Protein 4DCZ (pdb70)

Secondary structure (DSSP, 8-state):
-PPPTTT-B-SBTTEEEHHHHHTTTT-TTTEEE-TTS-EEESEEE-TTSBEEE--/----TTT-B-SSTTEEEHHHHHTTTT-TTTEEE-TTS-EEESEEE-TTSBEEE--

Nearest PDB structures (foldseek):
  4dcz-assembly2_A  TM=1.019E+00  e=1.563E-10  Mycoplasmoides genitalium G37
  4dcz-assembly3_B  TM=9.646E-01  e=2.682E-08  Mycoplasmoides genitalium G37
  4dcz-assembly3_B  TM=1.019E+00  e=1.965E-10  Mycoplasmoides genitalium G37
  4dcz-assembly2_A  TM=9.646E-01  e=9.032E-09  Mycoplasmoides genitalium G37
  7akh-assembly1_A  TM=3.426E-01  e=3.628E+00  Homo sapiens

Structure (mmCIF, N/CA/C/O backbone):
data_4DCZ
#
_entry.id   4DCZ
#
_cell.length_a   81.003
_cell.length_b   81.003
_cell.length_c   73.297
_cell.angle_alpha   90.00
_cell.angle_beta   90.00
_cell.angle_gamma   120.00
#
_symmetry.space_group_name_H-M   'P 31 2 1'
#
loop_
_atom_site.group_PDB
_atom_site.id
_atom_site.type_symbol
_atom_site.label_atom_id
_atom_site.label_alt_id
_atom_site.label_comp_id
_atom_site.label_asym_id
_atom_site.label_entity_id
_atom_site.label_seq_id
_atom_site.pdbx_PDB_ins_code
_atom_site.Cartn_x
_atom_site.Cartn_y
_atom_site.Cartn_z
_atom_site.occupancy
_atom_site.B_iso_or_equiv
_atom_site.auth_seq_id
_atom_site.auth_comp_id
_atom_site.auth_asym_id
_atom_site.auth_atom_id
_atom_site.pdbx_PDB_model_num
ATOM 1 N N . GLN A 1 26 ? 11.154 63.919 56.808 1.00 137.18 149 GLN A N 1
ATOM 2 C CA . GLN A 1 26 ? 11.091 63.778 55.330 1.00 136.08 149 GLN A CA 1
ATOM 3 C C . GLN A 1 26 ? 11.807 62.515 54.806 1.00 133.32 149 GLN A C 1
ATOM 4 O O . GLN A 1 26 ? 12.549 61.866 55.537 1.00 132.13 149 GLN A O 1
ATOM 10 N N . ASN A 1 27 ? 11.576 62.203 53.524 1.00 133.90 150 ASN A N 1
ATOM 11 C CA . ASN A 1 27 ? 12.149 61.031 52.808 1.00 132.05 150 ASN A CA 1
ATOM 12 C C . ASN A 1 27 ? 13.487 61.370 52.112 1.00 127.27 150 ASN A C 1
ATOM 13 O O . ASN A 1 27 ? 13.865 62.548 52.055 1.00 125.98 150 ASN A O 1
ATOM 18 N N . LYS A 1 28 ? 14.176 60.341 51.576 1.00 127.16 151 LYS A N 1
ATOM 19 C CA . LYS A 1 28 ? 15.444 60.488 50.776 1.00 125.39 151 LYS A CA 1
ATOM 20 C C . LYS A 1 28 ? 15.147 60.785 49.297 1.00 126.24 151 LYS A C 1
ATOM 21 O O . LYS A 1 28 ? 14.014 60.572 48.851 1.00 128.01 151 LYS A O 1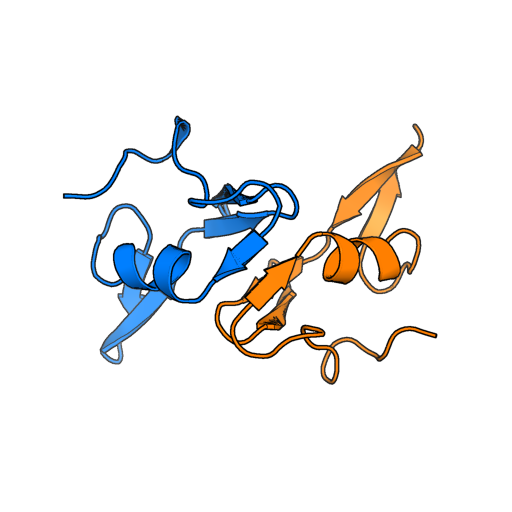
ATOM 27 N N . ASP A 1 29 ? 16.153 61.267 48.548 1.00 127.47 152 ASP A N 1
ATOM 28 C CA . ASP A 1 29 ? 15.948 61.675 47.135 1.00 130.72 152 ASP A CA 1
ATOM 29 C C . ASP A 1 29 ? 16.133 60.434 46.196 1.00 130.62 152 ASP A C 1
ATOM 30 O O . ASP A 1 29 ? 16.833 59.481 46.574 1.00 129.44 152 ASP A O 1
ATOM 35 N N . PRO A 1 30 ? 15.469 60.426 45.007 1.00 133.46 153 PRO A N 1
ATOM 36 C CA . PRO A 1 30 ? 15.395 59.267 44.074 1.00 133.05 153 PRO A CA 1
ATOM 37 C C . PRO A 1 30 ? 16.684 58.455 43.737 1.00 132.93 153 PRO A C 1
ATOM 38 O O . PRO A 1 30 ? 16.707 57.255 44.031 1.00 130.50 153 PRO A O 1
ATOM 42 N N . ASP A 1 31 ? 17.701 59.072 43.094 1.00 88.94 154 ASP A N 1
ATOM 43 C CA . ASP A 1 31 ? 19.059 58.460 42.926 1.00 93.07 154 ASP A CA 1
ATOM 44 C C . ASP A 1 31 ? 19.445 57.511 44.135 1.00 91.91 154 ASP A C 1
ATOM 45 O O . ASP A 1 31 ? 19.671 56.305 43.943 1.00 91.89 154 ASP A O 1
ATOM 50 N N . GLU A 1 32 ? 19.481 58.041 45.367 1.00 91.40 155 GLU A N 1
ATOM 51 C CA . GLU A 1 32 ? 19.955 57.267 46.528 1.00 90.48 155 GLU A CA 1
ATOM 52 C C . GLU A 1 32 ? 19.020 56.159 47.001 1.00 83.47 155 GLU A C 1
ATOM 53 O O . GLU A 1 32 ? 19.507 55.127 47.460 1.00 84.13 155 GLU A O 1
ATOM 59 N N . LEU A 1 33 ? 17.705 56.355 46.901 1.00 77.21 156 LEU A N 1
ATOM 60 C CA . LEU A 1 33 ? 16.762 55.617 47.779 1.00 71.23 156 LEU A CA 1
ATOM 61 C C . LEU A 1 33 ? 16.816 54.143 47.649 1.00 68.48 156 LEU A C 1
ATOM 62 O O . LEU A 1 33 ? 16.731 53.653 46.536 1.00 67.61 156 LEU A O 1
ATOM 67 N N . ARG A 1 34 ? 16.893 53.444 48.785 1.00 67.17 157 ARG A N 1
ATOM 68 C CA . ARG A 1 34 ? 16.677 52.007 48.794 1.00 65.33 157 ARG A CA 1
ATOM 69 C C . ARG A 1 34 ? 16.197 51.464 50.121 1.00 62.91 157 ARG A C 1
ATOM 70 O O . ARG A 1 34 ? 16.231 52.162 51.103 1.00 64.26 157 ARG A O 1
ATOM 78 N N . SER A 1 35 ? 15.734 50.222 50.134 1.00 60.07 158 SER A N 1
ATOM 79 C CA . SER A 1 35 ? 14.993 49.712 51.262 1.00 58.19 158 SER A CA 1
ATOM 80 C C . SER A 1 35 ? 15.845 49.546 52.479 1.00 61.20 158 SER A C 1
ATOM 81 O O . SER A 1 35 ? 16.984 49.178 52.409 1.00 63.61 158 SER A O 1
ATOM 84 N N . LYS A 1 36 ? 15.251 49.779 53.621 1.00 61.71 159 LYS A N 1
ATOM 85 C CA . LYS A 1 36 ? 15.959 49.693 54.886 1.00 65.54 159 LYS A CA 1
ATOM 86 C C . LYS A 1 36 ? 16.909 48.526 54.893 1.00 67.93 159 LYS A C 1
ATOM 87 O O . LYS A 1 36 ? 18.080 48.716 55.158 1.00 71.29 159 LYS A O 1
ATOM 93 N N . VAL A 1 37 ? 16.412 47.315 54.627 1.00 67.29 160 VAL A N 1
ATOM 94 C CA . VAL A 1 37 ? 17.315 46.131 54.513 1.00 70.22 160 VAL A CA 1
ATOM 95 C C . VAL A 1 37 ? 17.545 45.785 53.044 1.00 69.84 160 VAL A C 1
ATOM 96 O O . VAL A 1 37 ? 16.574 45.672 52.276 1.00 67.38 160 VAL A O 1
ATOM 100 N N . PRO A 1 38 ? 18.817 45.622 52.640 1.00 73.08 161 PRO A N 1
ATOM 101 C CA . PRO A 1 38 ? 19.089 45.200 51.260 1.00 72.96 161 PRO A CA 1
ATOM 102 C C . PRO A 1 38 ? 18.504 43.800 50.946 1.00 71.59 161 PRO A C 1
ATOM 103 O O . PRO A 1 38 ? 18.574 42.871 51.781 1.00 72.32 161 PRO A O 1
ATOM 107 N N . GLY A 1 39 ? 17.888 43.704 49.756 1.00 69.16 162 GLY A N 1
ATOM 108 C CA . GLY A 1 39 ? 17.210 42.487 49.260 1.00 68.03 162 GLY A CA 1
ATOM 109 C C . GLY A 1 39 ? 15.848 42.155 49.843 1.00 64.45 162 GLY A C 1
ATOM 110 O O . GLY A 1 39 ? 15.277 41.133 49.529 1.00 65.20 162 GLY A O 1
ATOM 111 N N . GLU A 1 40 ? 15.330 43.020 50.695 1.00 61.60 163 GLU A N 1
ATOM 112 C CA . GLU A 1 40 ? 14.095 42.773 51.374 1.00 59.38 163 GLU A CA 1
ATOM 113 C C . GLU A 1 40 ? 13.299 44.044 51.361 1.00 56.38 163 GLU A C 1
ATOM 114 O O . GLU A 1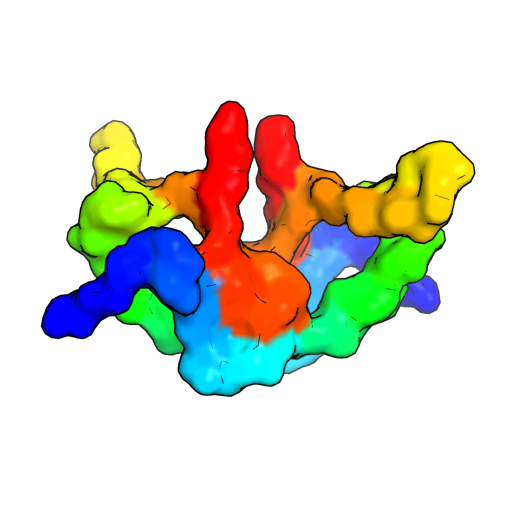 40 ? 13.721 45.052 51.957 1.00 57.92 163 GLU A O 1
ATOM 120 N N . VAL A 1 41 ? 12.137 43.996 50.719 1.00 53.39 164 VAL A N 1
ATOM 121 C CA . VAL A 1 41 ? 11.240 45.120 50.676 1.00 50.10 164 VAL A CA 1
ATOM 122 C C . VAL A 1 41 ? 9.955 44.822 51.479 1.00 49.97 164 VAL A C 1
ATOM 123 O O . VAL A 1 41 ? 9.300 43.833 51.245 1.00 51.05 164 VAL A O 1
ATOM 127 N N . THR A 1 42 ? 9.626 45.681 52.445 1.00 49.49 165 THR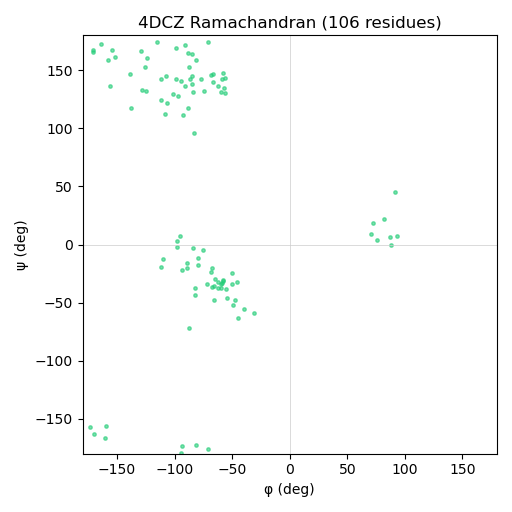 A N 1
ATOM 128 C CA . THR A 1 42 ? 8.505 45.480 53.363 1.00 49.47 165 THR A CA 1
ATOM 129 C C . THR A 1 42 ? 7.487 46.580 53.117 1.00 48.15 165 THR A C 1
ATOM 130 O O . THR A 1 42 ? 7.745 47.507 52.394 1.00 47.12 165 THR A O 1
ATOM 134 N N . ALA A 1 43 ? 6.339 46.503 53.767 1.00 49.12 166 ALA A N 1
ATOM 135 C CA . ALA A 1 43 ? 5.309 47.506 53.605 1.00 48.23 166 ALA A CA 1
ATOM 136 C C . ALA A 1 43 ? 5.819 48.887 54.017 1.00 47.64 166 ALA A C 1
ATOM 137 O O . ALA A 1 43 ? 5.498 49.862 53.353 1.00 47.58 166 ALA A O 1
ATOM 139 N N . SER A 1 44 ? 6.648 48.994 55.055 1.00 48.10 167 SER A N 1
ATOM 140 C CA . SER A 1 44 ? 7.192 50.319 55.391 1.00 47.97 167 SER A CA 1
ATOM 141 C C . SER A 1 44 ? 8.000 50.966 54.284 1.00 46.89 167 SER A C 1
ATOM 142 O O . SER A 1 44 ? 8.029 52.181 54.166 1.00 47.61 167 SER A O 1
ATOM 145 N N . ASP A 1 45 ? 8.709 50.187 53.496 1.00 46.17 168 ASP A N 1
ATOM 146 C CA . ASP A 1 45 ? 9.542 50.810 52.489 1.00 45.96 168 ASP A CA 1
ATOM 147 C C . ASP A 1 45 ? 8.640 51.587 51.515 1.00 44.45 168 ASP A C 1
ATOM 148 O O . ASP A 1 45 ? 8.987 52.710 51.069 1.00 45.13 168 ASP A O 1
ATOM 153 N N . TRP A 1 46 ? 7.472 51.013 51.223 1.00 42.58 169 TRP A N 1
ATOM 154 C CA . TRP A 1 46 ? 6.541 51.684 50.317 1.00 41.72 169 TRP A CA 1
ATOM 155 C C . TRP A 1 46 ? 5.687 52.755 51.008 1.00 40.98 169 TRP A C 1
ATOM 156 O O . TRP A 1 46 ? 5.459 53.821 50.433 1.00 41.32 169 TRP A O 1
ATOM 167 N N . GLU A 1 47 ? 5.166 52.475 52.190 1.00 39.77 170 GLU A N 1
ATOM 168 C CA . GLU A 1 47 ? 4.257 53.422 52.778 1.00 40.71 170 GLU A CA 1
ATOM 169 C C . GLU A 1 47 ? 4.956 54.737 53.110 1.00 40.66 170 GLU A C 1
ATOM 170 O O . GLU A 1 47 ? 4.348 55.804 53.053 1.00 41.53 170 GLU A O 1
ATOM 176 N N . ALA A 1 48 ? 6.235 54.695 53.415 1.00 39.83 171 ALA A N 1
ATOM 177 C CA . ALA A 1 48 ? 6.930 55.938 53.738 1.00 41.49 171 ALA A CA 1
ATOM 178 C C . ALA A 1 48 ? 6.795 56.886 52.533 1.00 41.42 171 ALA A C 1
ATOM 179 O O . ALA A 1 48 ? 6.704 58.120 52.679 1.00 44.47 171 ALA A O 1
ATOM 181 N N . LEU A 1 49 ? 6.708 56.303 51.354 1.00 39.24 172 LEU A N 1
ATOM 182 C CA . LEU A 1 49 ? 6.703 57.072 50.139 1.00 39.95 172 LEU A CA 1
ATOM 183 C C . LEU A 1 49 ? 5.304 57.511 49.690 1.00 40.37 172 LEU A C 1
ATOM 184 O O . LEU A 1 49 ? 5.190 58.403 48.838 1.00 41.90 172 LEU A O 1
ATOM 189 N N . VAL A 1 50 ? 4.248 56.901 50.223 1.00 39.33 173 VAL A N 1
ATOM 190 C CA . VAL A 1 50 ? 2.899 57.325 49.834 1.00 39.42 173 VAL A CA 1
ATOM 191 C C . VAL A 1 50 ? 2.706 58.819 50.130 1.00 42.56 173 VAL A C 1
ATOM 192 O O . VAL A 1 50 ? 3.091 59.316 51.181 1.00 44.15 173 VAL A O 1
ATOM 196 N N . GLY A 1 51 ? 2.143 59.539 49.176 1.00 44.49 174 GLY A N 1
ATOM 197 C CA . GLY A 1 51 ? 1.841 60.952 49.368 1.00 48.35 174 GLY A CA 1
ATOM 198 C C . GLY A 1 51 ? 2.979 61.893 49.013 1.00 50.65 174 GLY A C 1
ATOM 199 O O . GLY A 1 51 ? 2.830 63.118 49.117 1.00 53.58 174 GLY A O 1
ATOM 200 N N . ASP A 1 52 ? 4.109 61.328 48.590 1.00 49.71 175 ASP A N 1
ATOM 201 C CA . ASP A 1 52 ? 5.313 62.107 48.399 1.00 51.83 175 ASP A CA 1
ATOM 202 C C . ASP A 1 52 ? 5.460 62.152 46.920 1.00 52.47 175 ASP A C 1
ATOM 203 O O . ASP A 1 52 ? 5.734 61.144 46.305 1.00 50.78 175 ASP A O 1
ATOM 208 N N . THR A 1 53 ? 5.293 63.334 46.348 1.00 56.06 176 THR A N 1
ATOM 209 C CA . THR A 1 53 ? 5.046 63.429 44.927 1.00 57.25 176 THR A CA 1
ATOM 210 C C . THR A 1 53 ? 6.319 63.193 44.103 1.00 58.88 176 THR A C 1
ATOM 211 O O . THR A 1 53 ? 6.254 63.129 42.867 1.00 59.26 176 THR A O 1
ATOM 215 N N . ARG A 1 54 ? 7.472 63.039 44.761 1.00 60.09 177 ARG A N 1
ATOM 216 C CA . ARG A 1 54 ? 8.636 62.524 44.029 1.00 61.80 177 ARG A CA 1
ATOM 217 C C . ARG A 1 54 ? 8.360 61.120 43.506 1.00 59.00 177 ARG A C 1
ATOM 218 O O . ARG A 1 54 ? 8.879 60.769 42.473 1.00 61.04 177 ARG A O 1
ATOM 226 N N . TYR A 1 55 ? 7.570 60.330 44.221 1.00 55.99 178 TYR A N 1
ATOM 227 C CA . TYR A 1 55 ? 7.465 58.884 43.984 1.00 54.12 178 TYR A CA 1
ATOM 228 C C . TYR A 1 55 ? 6.147 58.407 43.391 1.00 53.36 178 TYR A C 1
ATOM 229 O O . TYR A 1 55 ? 6.028 57.265 42.930 1.00 51.69 178 TYR A O 1
ATOM 238 N N . GLY A 1 56 ? 5.163 59.289 43.391 1.00 54.43 179 GLY A N 1
ATOM 239 C CA . GLY A 1 56 ? 3.907 59.013 42.728 1.00 54.69 179 GLY A CA 1
ATOM 240 C C . GLY A 1 56 ? 3.038 60.256 42.662 1.00 57.03 179 GLY A C 1
ATOM 241 O O . GLY A 1 56 ? 3.513 61.391 42.871 1.00 57.70 179 GLY A O 1
ATOM 242 N N . TYR A 1 57 ? 1.755 60.023 42.403 1.00 58.03 180 TYR A N 1
ATOM 243 C CA . TYR A 1 57 ? 0.753 61.080 42.375 1.00 61.63 180 TYR A CA 1
ATOM 244 C C . TYR A 1 57 ? -0.602 60.492 42.762 1.00 61.91 180 TYR A C 1
ATOM 245 O O . TYR A 1 57 ? -0.813 59.285 42.683 1.00 59.81 180 TYR A O 1
ATOM 254 N N . PHE A 1 58 ? -1.520 61.365 43.156 1.00 65.02 181 PHE A N 1
ATOM 255 C CA . PHE A 1 58 ? -2.900 60.974 43.354 1.00 67.51 181 PHE A CA 1
ATOM 256 C C . PHE A 1 58 ? -3.683 61.106 42.053 1.00 72.61 181 PHE A C 1
ATOM 257 O O . PHE A 1 58 ? -3.828 62.205 41.527 1.00 75.49 181 PHE A O 1
ATOM 265 N N . ASP A 1 59 ? -4.197 59.985 41.537 1.00 75.01 182 ASP A N 1
ATOM 266 C CA . ASP A 1 59 ? -4.870 59.978 40.232 1.00 79.92 182 ASP A CA 1
ATOM 267 C C . ASP A 1 59 ? -6.252 60.685 40.255 1.00 84.73 182 ASP A C 1
ATOM 268 O O . ASP A 1 59 ? -6.682 61.267 41.270 1.00 84.58 182 ASP A O 1
ATOM 273 N N . GLU A 1 60 ? -6.929 60.625 39.108 1.00 89.76 183 GLU A N 1
ATOM 274 C CA . GLU A 1 60 ? -8.225 61.296 38.880 1.00 95.39 183 GLU A CA 1
ATOM 275 C C . GLU A 1 60 ? -9.201 61.030 40.045 1.00 95.60 183 GLU A C 1
ATOM 276 O O . GLU A 1 60 ? -9.799 61.966 40.601 1.00 97.63 183 GLU A O 1
ATOM 282 N N . THR A 1 61 ? -9.299 59.755 40.434 1.00 93.45 184 THR A N 1
ATOM 283 C CA . THR A 1 61 ? -10.266 59.291 41.441 1.00 94.26 184 THR A CA 1
ATOM 284 C C . THR A 1 61 ? -9.822 59.577 42.898 1.00 89.87 184 THR A C 1
ATOM 285 O O . THR A 1 61 ? -10.625 59.467 43.829 1.00 91.73 184 THR A O 1
ATOM 289 N N . GLY A 1 62 ? -8.563 59.975 43.080 1.00 84.02 185 GLY A N 1
ATOM 290 C CA . GLY A 1 62 ? -7.980 60.126 44.423 1.00 79.93 185 GLY A CA 1
ATOM 291 C C . GLY A 1 62 ? -7.283 58.851 44.909 1.00 74.81 185 GLY A C 1
ATOM 292 O O . GLY A 1 62 ? -7.463 58.431 46.051 1.00 74.31 185 GLY A O 1
ATOM 293 N N . ASP A 1 63 ? -6.491 58.237 44.036 1.00 71.05 186 ASP A N 1
ATOM 294 C CA . ASP A 1 63 ? -5.891 56.919 44.301 1.00 67.31 186 ASP A CA 1
ATOM 295 C C . ASP A 1 63 ? -4.416 57.063 44.037 1.00 61.91 186 ASP A C 1
ATOM 296 O O . ASP A 1 63 ? -4.045 57.641 43.032 1.00 62.64 186 ASP A O 1
ATOM 301 N N . TRP A 1 64 ? -3.571 56.578 44.933 1.00 56.76 187 TRP A N 1
ATOM 302 C CA . TRP A 1 64 ? -2.151 56.808 44.771 1.00 53.24 187 TRP A CA 1
ATOM 303 C C . TRP A 1 64 ? -1.597 55.920 43.642 1.00 52.71 187 TRP A C 1
ATOM 304 O O . TRP A 1 64 ? -1.910 54.746 43.596 1.00 53.10 187 TRP A O 1
ATOM 315 N N . SER A 1 65 ? -0.824 56.487 42.718 1.00 52.17 188 SER A N 1
ATOM 316 C CA . SER A 1 65 ? -0.190 55.715 41.659 1.00 52.34 188 SER A CA 1
ATOM 317 C C . SER A 1 65 ? 1.250 56.020 41.728 1.00 50.58 188 SER A C 1
ATOM 318 O O . SER A 1 65 ? 1.629 57.112 42.116 1.00 50.86 188 SER A O 1
ATOM 321 N N . TRP A 1 66 ? 2.054 55.077 41.278 1.00 49.94 189 TRP A N 1
ATOM 322 C CA . TRP A 1 66 ? 3.481 55.109 41.542 1.00 48.32 189 TRP A CA 1
ATOM 323 C C . TRP A 1 66 ? 4.252 55.468 40.310 1.00 50.44 189 TRP A C 1
ATOM 324 O O . TRP A 1 66 ? 3.888 55.034 39.250 1.00 51.93 189 TRP A O 1
ATOM 335 N N . LYS A 1 67 ? 5.352 56.198 40.470 1.00 50.69 190 LYS A N 1
ATOM 336 C CA . LYS A 1 67 ? 6.206 56.512 39.339 1.00 53.64 190 LYS A CA 1
ATOM 337 C C . LYS A 1 67 ? 7.437 55.557 39.216 1.00 53.00 190 LYS A C 1
ATOM 338 O O . LYS A 1 67 ? 8.245 55.636 38.242 1.00 55.43 190 LYS A O 1
ATOM 344 N N . GLY A 1 68 ? 7.551 54.643 40.173 1.00 49.57 191 GLY A N 1
ATOM 345 C CA . GLY A 1 68 ? 8.620 53.661 40.134 1.00 49.71 191 GLY A CA 1
ATOM 346 C C . GLY A 1 68 ? 8.305 52.452 40.997 1.00 47.39 191 GLY A C 1
ATOM 347 O O . GLY A 1 68 ? 7.135 52.175 41.269 1.00 47.23 191 GLY A O 1
ATOM 348 N N . TYR A 1 69 ? 9.350 51.738 41.434 1.00 46.55 192 TYR A N 1
ATOM 349 C CA . TYR A 1 69 ? 9.213 50.564 42.319 1.00 43.89 192 TYR A CA 1
ATOM 350 C C . TYR A 1 69 ? 10.552 50.079 42.846 1.00 44.51 192 TYR A C 1
ATOM 351 O O . TYR A 1 69 ? 11.627 50.405 42.318 1.00 47.13 192 TYR A O 1
ATOM 360 N N . PHE A 1 70 ? 10.491 49.238 43.847 1.00 43.05 193 PHE A N 1
ATOM 361 C CA . PHE A 1 70 ? 11.700 48.625 44.322 1.00 44.97 193 PHE A CA 1
ATOM 362 C C .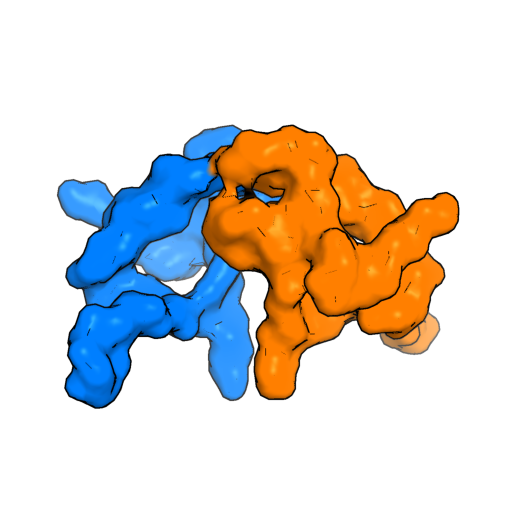 PHE A 1 70 ? 12.028 47.406 43.509 1.00 47.20 193 PHE A C 1
ATOM 363 O O . PHE A 1 70 ? 11.130 46.617 43.187 1.00 47.28 193 PHE A O 1
ATOM 371 N N . ASP A 1 71 ? 13.312 47.263 43.193 1.00 49.86 194 ASP A N 1
ATOM 372 C CA . ASP A 1 71 ? 13.818 46.196 42.329 1.00 53.34 194 ASP A CA 1
ATOM 373 C C . ASP A 1 71 ? 14.280 45.049 43.193 1.00 53.94 194 ASP A C 1
ATOM 374 O O . ASP A 1 71 ? 14.184 45.143 44.409 1.00 53.03 194 ASP A O 1
ATOM 379 N N . GLU A 1 72 ? 14.785 43.976 42.589 1.00 55.52 195 GLU A N 1
ATOM 380 C CA . GLU A 1 72 ? 15.164 42.787 43.360 1.00 56.37 195 GLU A CA 1
ATOM 381 C C . GLU A 1 72 ? 16.156 43.166 44.470 1.00 54.92 195 GLU A C 1
ATOM 382 O O . GLU A 1 72 ? 16.040 42.707 45.600 1.00 54.47 195 GLU A O 1
ATOM 388 N N . G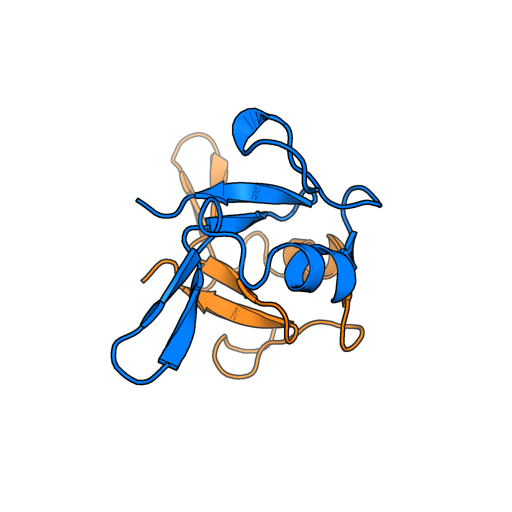LN A 1 73 ? 17.071 44.078 44.166 1.00 55.42 196 GLN A N 1
ATOM 389 C CA . GLN A 1 73 ? 18.054 44.569 45.145 1.00 55.91 196 GLN A CA 1
ATOM 390 C C . GLN A 1 73 ? 17.432 45.398 46.293 1.00 53.15 196 GLN A C 1
ATOM 391 O O . GLN A 1 73 ? 18.035 45.556 47.352 1.00 53.89 196 GLN A O 1
ATOM 397 N N . GLY A 1 74 ? 16.240 45.924 46.099 1.00 51.16 197 GLY A N 1
ATOM 398 C CA . GLY A 1 74 ? 15.725 46.902 47.024 1.00 50.58 197 GLY A CA 1
ATOM 399 C C . GLY A 1 74 ? 16.035 48.324 46.587 1.00 51.27 197 GLY A C 1
ATOM 400 O O . GLY A 1 74 ? 15.781 49.288 47.329 1.00 51.22 197 GLY A O 1
ATOM 401 N N . LYS A 1 75 ? 16.573 48.480 45.386 1.00 52.61 198 LYS A N 1
ATOM 402 C CA . LYS A 1 75 ? 16.824 49.814 44.877 1.00 54.66 198 LYS A CA 1
ATOM 403 C C . LYS A 1 75 ? 15.572 50.319 44.248 1.00 53.21 198 LYS A C 1
ATOM 404 O O . LYS A 1 75 ? 14.839 49.565 43.642 1.00 53.61 198 LYS A O 1
ATOM 410 N N . TRP A 1 76 ? 15.324 51.604 44.357 1.00 53.26 199 TRP A N 1
ATOM 411 C CA . TRP A 1 76 ? 14.149 52.155 43.718 1.00 52.84 199 TRP A CA 1
ATOM 412 C C . TRP A 1 76 ? 14.464 52.449 42.267 1.00 54.72 199 TRP A C 1
ATOM 413 O O . TRP A 1 76 ? 15.476 53.053 41.989 1.00 57.48 199 TRP A O 1
ATOM 424 N N . VAL A 1 77 ? 13.612 52.022 41.344 1.00 54.87 200 VAL A N 1
ATOM 425 C CA . VAL A 1 77 ? 13.810 52.325 39.930 1.00 57.67 200 VAL A CA 1
ATOM 426 C C . VAL A 1 77 ? 12.566 53.020 39.397 1.00 58.75 200 VAL A C 1
ATOM 427 O O . VAL A 1 77 ? 11.529 52.927 39.999 1.00 56.59 200 VAL A O 1
ATOM 431 N N . TRP A 1 78 ? 12.672 53.716 38.275 1.00 63.34 201 TRP A N 1
ATOM 432 C CA . TRP A 1 78 ? 11.537 54.432 37.693 1.00 65.97 201 TRP A CA 1
ATOM 433 C C . TRP A 1 78 ? 10.902 53.648 36.592 1.00 69.47 201 TRP A C 1
ATOM 434 O O . TRP A 1 78 ? 11.458 52.678 36.093 1.00 71.25 201 TRP A O 1
ATOM 445 N N . ASN A 1 79 ? 9.752 54.114 36.159 1.00 72.05 202 ASN A N 1
ATOM 446 C CA . ASN A 1 79 ? 9.083 53.452 35.089 1.00 76.26 202 ASN A CA 1
ATOM 447 C C . ASN A 1 79 ? 9.527 53.941 33.687 1.00 82.59 202 ASN A C 1
ATOM 448 O O . ASN A 1 79 ? 10.212 53.212 32.969 1.00 86.03 202 ASN A O 1
ATOM 453 N N . GLU A 1 80 ? 9.133 55.155 33.289 1.00 85.79 203 GLU A N 1
ATOM 454 C CA . GLU A 1 80 ? 9.460 55.708 31.939 1.00 92.40 203 GLU A CA 1
ATOM 455 C C . GLU A 1 80 ? 8.963 54.824 30.781 1.00 96.49 203 GLU A C 1
ATOM 456 O O . GLU A 1 80 ? 8.575 55.337 29.729 1.00 101.14 203 GLU A O 1
ATOM 462 N N . GLN B 1 26 ? 8.680 24.615 40.215 1.00 83.12 149 GLN B N 1
ATOM 463 C CA . GLN B 1 26 ? 7.453 24.992 39.476 1.00 83.60 149 GLN B CA 1
ATOM 464 C C . GLN B 1 26 ? 6.834 26.271 40.041 1.00 77.43 149 GLN B C 1
ATOM 465 O O . GLN B 1 26 ? 6.057 26.216 40.988 1.00 80.20 149 GLN B O 1
ATOM 471 N N . ASN B 1 27 ? 7.200 27.420 39.460 1.00 71.49 150 ASN B N 1
ATOM 472 C CA . ASN B 1 27 ? 6.602 28.743 39.773 1.00 65.92 150 ASN B CA 1
ATOM 473 C C . ASN B 1 27 ? 5.139 28.817 39.341 1.00 67.77 150 ASN B C 1
ATOM 474 O O . ASN B 1 27 ? 4.788 28.261 38.286 1.00 70.34 150 ASN B O 1
ATOM 479 N N . LYS B 1 28 ? 4.297 29.551 40.085 1.00 67.78 151 LYS B N 1
ATOM 480 C CA . LYS B 1 28 ? 2.909 29.773 39.618 1.00 70.35 151 LYS B CA 1
ATOM 481 C C . LYS B 1 28 ? 2.889 30.719 38.405 1.00 65.80 151 LYS B C 1
ATOM 482 O O . LYS B 1 28 ? 3.924 31.236 37.974 1.00 61.75 151 LYS B O 1
ATOM 488 N N . ASP B 1 29 ? 1.711 30.910 37.819 1.00 68.48 152 ASP B N 1
ATOM 489 C CA . ASP B 1 29 ? 1.602 31.798 36.676 1.00 65.55 152 ASP B CA 1
ATOM 490 C C . ASP B 1 29 ? 1.335 33.217 37.192 1.00 61.81 152 ASP B C 1
ATOM 491 O O . ASP B 1 29 ? 1.008 33.418 38.359 1.00 62.43 152 ASP B O 1
ATOM 496 N N . PRO B 1 30 ? 1.517 34.208 36.330 1.00 59.93 153 PRO B N 1
ATOM 497 C CA . PRO B 1 30 ? 1.743 35.523 36.906 1.00 58.83 153 PRO B CA 1
ATOM 498 C C . PRO B 1 30 ? 0.569 36.134 37.626 1.00 62.32 153 PRO B C 1
ATOM 499 O O . PRO B 1 30 ? 0.764 36.777 38.646 1.00 64.53 153 PRO B O 1
ATOM 503 N N . ASP B 1 31 ? -0.645 35.930 37.132 1.00 55.08 154 ASP B N 1
ATOM 504 C CA . ASP B 1 31 ? -1.833 36.423 37.830 1.00 59.48 154 ASP B CA 1
ATOM 505 C C . ASP B 1 31 ? -1.946 35.851 39.232 1.00 61.01 154 ASP B C 1
ATOM 506 O O . ASP B 1 31 ? -2.474 36.512 40.087 1.00 62.62 154 ASP B O 1
ATOM 511 N N . GLU B 1 32 ? -1.497 34.612 39.455 1.00 62.51 155 GLU B N 1
ATOM 512 C CA . GLU B 1 32 ? -1.652 33.936 40.748 1.00 64.95 155 GLU B CA 1
ATOM 513 C C . GLU B 1 32 ? -0.434 34.143 41.581 1.00 61.24 155 GLU B C 1
ATOM 514 O O . GLU B 1 32 ? -0.470 33.988 42.762 1.00 62.20 155 GLU B O 1
ATOM 520 N N . LEU B 1 33 ? 0.673 34.453 40.959 1.00 58.32 156 LEU B N 1
ATOM 521 C CA . LEU B 1 33 ? 1.924 34.522 41.681 1.00 56.10 156 LEU B CA 1
ATOM 522 C C . LEU B 1 33 ? 1.873 35.475 42.843 1.00 56.06 156 LEU B C 1
ATOM 523 O O . LEU B 1 33 ? 1.239 36.525 42.738 1.00 56.81 156 LEU B O 1
ATOM 528 N N . ARG B 1 34 ? 2.544 35.108 43.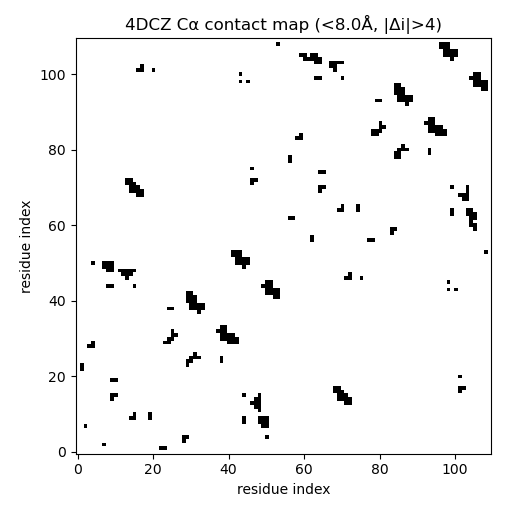938 1.00 57.17 157 ARG B N 1
ATOM 529 C CA . ARG B 1 34 ? 2.900 36.075 44.964 1.00 57.15 157 ARG B CA 1
ATOM 530 C C . ARG B 1 34 ? 3.952 35.760 46.016 1.00 56.93 157 ARG B C 1
ATOM 531 O O . ARG B 1 34 ? 4.421 34.670 46.114 1.00 57.67 157 ARG B O 1
ATOM 539 N N . SER B 1 35 ? 4.304 36.768 46.813 1.00 56.84 158 SER B N 1
ATOM 540 C CA . SER B 1 35 ? 5.447 36.698 47.726 1.00 57.21 158 SER B CA 1
ATOM 541 C C . SER B 1 35 ? 5.327 35.545 48.722 1.00 60.89 158 SER B C 1
ATOM 542 O O . SER B 1 35 ? 4.243 35.135 49.098 1.00 62.35 158 SER B O 1
ATOM 545 N N . LYS B 1 36 ? 6.464 34.990 49.101 1.00 62.77 159 LYS B N 1
ATOM 546 C CA . LYS B 1 36 ? 6.464 33.822 49.955 1.00 67.58 159 LYS B CA 1
ATOM 547 C C . LYS B 1 36 ? 5.890 34.239 51.330 1.00 69.82 159 LYS B C 1
ATOM 548 O O . LYS B 1 36 ? 4.989 33.582 51.849 1.00 72.48 159 LYS B O 1
ATOM 554 N N . VAL B 1 37 ? 6.377 35.352 51.885 1.00 68.58 160 VAL B N 1
ATOM 555 C CA . VAL B 1 37 ? 5.873 35.847 53.163 1.00 71.13 160 VAL B CA 1
ATOM 556 C C . VAL B 1 37 ? 4.998 37.086 52.961 1.00 69.80 160 VAL B C 1
ATOM 557 O O . VAL B 1 37 ? 5.468 38.094 52.443 1.00 67.26 160 VAL B O 1
ATOM 561 N N . PRO B 1 38 ? 3.726 37.038 53.398 1.00 72.18 161 PRO B N 1
ATOM 562 C CA . PRO B 1 38 ? 2.878 38.209 53.121 1.00 70.85 161 PRO B CA 1
ATOM 563 C C . PRO B 1 38 ? 3.449 39.496 53.719 1.00 69.98 161 PRO B C 1
ATOM 564 O O . PRO B 1 38 ? 4.059 39.481 54.791 1.00 71.67 161 PRO B O 1
ATOM 568 N N . GLY B 1 39 ? 3.295 40.587 52.976 1.00 67.72 162 GLY B N 1
ATOM 569 C CA . GLY B 1 39 ? 3.775 41.907 53.397 1.00 67.27 162 GLY B CA 1
ATOM 570 C C . GLY B 1 39 ? 5.277 42.078 53.352 1.00 64.56 162 GLY B C 1
ATOM 571 O O . GLY B 1 39 ? 5.808 42.983 53.982 1.00 66.52 162 GLY B O 1
ATOM 572 N N . GLU B 1 40 ? 5.958 41.212 52.612 1.00 60.83 163 GLU B N 1
ATOM 573 C CA . GLU B 1 40 ? 7.421 41.203 52.553 1.00 59.12 163 GLU B CA 1
ATOM 574 C C . GLU B 1 40 ? 7.875 40.555 51.241 1.00 54.25 163 GLU B C 1
ATOM 575 O O . GLU B 1 40 ? 7.319 39.567 50.817 1.00 53.57 163 GLU B O 1
ATOM 581 N N . VAL B 1 41 ? 8.853 41.148 50.579 1.00 50.96 164 VAL B N 1
ATOM 582 C CA . VAL B 1 41 ? 9.424 40.580 49.356 1.00 47.47 164 VAL B CA 1
ATOM 583 C C . VAL B 1 41 ? 10.926 40.468 49.587 1.00 48.65 164 VAL B C 1
ATOM 584 O O . VAL B 1 41 ? 11.518 41.391 50.141 1.00 50.13 164 VAL B O 1
ATOM 588 N N . THR B 1 42 ? 11.505 39.299 49.279 1.00 48.70 165 THR B N 1
ATOM 589 C CA . THR B 1 42 ? 12.950 39.094 49.422 1.00 50.58 165 THR B CA 1
ATOM 590 C C . THR B 1 42 ? 13.458 38.524 48.122 1.00 49.14 165 THR B C 1
ATOM 591 O O . THR B 1 42 ? 12.679 38.069 47.278 1.00 47.09 165 THR B O 1
ATOM 595 N N . ALA B 1 43 ? 14.774 38.531 47.972 1.00 50.41 166 ALA B N 1
ATOM 596 C CA . ALA B 1 43 ? 15.373 38.150 46.710 1.00 49.12 166 ALA B CA 1
ATOM 597 C C . ALA B 1 43 ? 14.876 36.791 46.308 1.00 48.38 166 ALA B C 1
ATOM 598 O O . ALA B 1 43 ? 14.433 36.600 45.196 1.00 47.20 166 ALA B O 1
ATOM 600 N N . SER B 1 44 ? 14.876 35.860 47.234 1.00 50.75 167 SER B N 1
ATOM 601 C CA . SER B 1 44 ? 14.409 34.524 46.926 1.00 51.89 167 SER B CA 1
ATOM 602 C C . SER B 1 44 ? 13.109 34.507 46.153 1.00 49.57 167 SER B C 1
ATOM 603 O O . SER B 1 44 ? 12.896 33.587 45.392 1.00 50.10 167 SER B O 1
ATOM 606 N N . ASP B 1 45 ? 12.221 35.475 46.374 1.00 48.20 168 ASP B N 1
ATOM 607 C CA . ASP B 1 45 ? 10.947 35.482 45.670 1.00 46.87 168 ASP B CA 1
ATOM 608 C C . ASP B 1 45 ? 11.195 35.709 44.189 1.00 45.30 168 ASP B C 1
ATOM 609 O O . ASP B 1 45 ? 10.473 35.147 43.337 1.00 46.19 168 ASP B O 1
ATOM 614 N N . TRP B 1 46 ? 12.191 36.535 43.870 1.00 43.86 169 TRP B N 1
ATOM 615 C CA . TRP B 1 46 ? 12.589 36.742 42.476 1.00 42.46 169 TRP B CA 1
ATOM 616 C C . TRP B 1 46 ? 13.529 35.643 41.928 1.00 43.63 169 TRP B C 1
ATOM 617 O O . TRP B 1 46 ? 13.465 35.268 40.746 1.00 43.10 169 TRP B O 1
ATOM 628 N N . GLU B 1 47 ? 14.435 35.173 42.784 1.00 45.04 170 GLU B N 1
ATOM 629 C CA . GLU B 1 47 ? 15.383 34.141 42.416 1.00 46.40 170 GLU B CA 1
ATOM 630 C C . GLU B 1 47 ? 14.638 32.980 41.760 1.00 46.24 170 GLU B C 1
ATOM 631 O O . GLU B 1 47 ? 14.942 32.622 40.653 1.00 47.46 170 GLU B O 1
ATOM 637 N N . ALA B 1 48 ? 13.608 32.448 42.379 1.00 46.31 171 ALA B N 1
ATOM 638 C CA . ALA B 1 48 ? 12.783 31.384 41.755 1.00 47.58 171 ALA B CA 1
ATOM 639 C C . ALA B 1 48 ? 12.293 31.697 40.307 1.00 46.26 171 ALA B C 1
ATOM 640 O O . ALA B 1 48 ? 11.974 30.768 39.556 1.00 48.84 171 ALA B O 1
ATOM 642 N N . LEU B 1 49 ? 12.179 32.969 39.925 1.00 43.18 172 LEU B N 1
ATOM 643 C CA . LEU B 1 49 ? 11.639 33.299 38.593 1.00 42.72 172 LEU B CA 1
ATOM 644 C C . 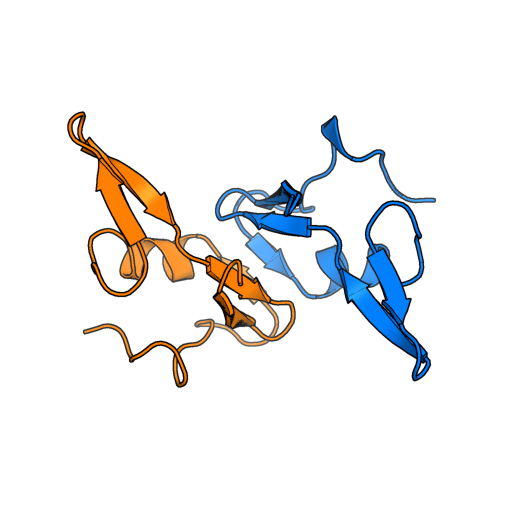LEU B 1 49 ? 12.716 33.372 37.516 1.00 42.67 172 LEU B C 1
ATOM 645 O O . LEU B 1 49 ? 12.435 33.316 36.305 1.00 42.41 172 LEU B O 1
ATOM 650 N N . VAL B 1 50 ? 13.952 33.549 37.953 1.00 43.19 173 VAL B N 1
ATOM 651 C CA . VAL B 1 50 ? 15.042 33.708 37.013 1.00 43.61 173 VAL B CA 1
ATOM 652 C C . VAL B 1 50 ? 15.105 32.516 36.050 1.00 46.20 173 VAL B C 1
ATOM 653 O O . VAL B 1 50 ? 15.017 31.358 36.443 1.00 47.15 173 VAL B O 1
ATOM 657 N N . GLY B 1 51 ? 15.188 32.830 34.764 1.00 47.32 174 GLY B N 1
ATOM 658 C CA . GLY B 1 51 ? 15.066 31.810 33.713 1.00 50.04 174 GLY B CA 1
ATOM 659 C C . GLY B 1 51 ? 13.678 31.216 33.513 1.00 50.78 174 GLY B C 1
ATOM 660 O O . GLY B 1 51 ? 13.537 30.253 32.766 1.00 53.38 174 GLY B O 1
ATOM 661 N N . ASP B 1 52 ? 12.645 31.779 34.154 1.00 49.26 175 ASP B N 1
ATOM 662 C CA . ASP B 1 52 ? 11.270 31.447 33.794 1.00 49.50 175 ASP B CA 1
ATOM 663 C C . ASP B 1 52 ? 10.914 32.523 32.783 1.00 48.46 175 ASP B C 1
ATOM 664 O O . ASP B 1 52 ? 10.846 33.712 33.131 1.00 46.45 175 ASP B O 1
ATOM 669 N N . THR B 1 53 ? 10.749 32.108 31.529 1.00 50.29 176 THR B N 1
ATOM 670 C CA . THR B 1 53 ? 10.665 33.047 30.405 1.00 50.25 176 THR B CA 1
ATOM 671 C C . THR B 1 53 ? 9.381 33.883 30.421 1.00 49.48 176 THR B C 1
ATOM 672 O O . THR B 1 53 ? 9.316 34.962 29.833 1.00 49.31 176 THR B O 1
ATOM 676 N N . ARG B 1 54 ? 8.354 33.352 31.072 1.00 49.46 177 ARG B N 1
ATOM 677 C CA . ARG B 1 54 ? 7.159 34.115 31.428 1.00 48.27 177 ARG B CA 1
ATOM 678 C C . ARG B 1 54 ? 7.431 35.420 32.122 1.00 46.12 177 ARG B C 1
ATOM 679 O O . ARG B 1 54 ? 6.622 36.333 32.031 1.00 47.17 177 ARG B O 1
ATOM 687 N N . TYR B 1 55 ? 8.480 35.465 32.936 1.00 44.32 178 TYR B N 1
ATOM 688 C CA . TYR B 1 55 ? 8.703 36.588 33.878 1.00 41.71 178 TYR B CA 1
ATOM 689 C C . TYR B 1 55 ? 9.904 37.441 33.525 1.00 41.06 178 TYR B C 1
ATOM 690 O O . TYR B 1 55 ? 10.019 38.585 33.988 1.00 39.76 178 TYR B O 1
ATOM 699 N N . GLY B 1 56 ? 10.811 36.900 32.709 1.00 41.94 179 GLY B N 1
ATOM 700 C CA . GLY B 1 56 ? 11.845 37.732 32.106 1.00 41.79 179 GLY B CA 1
ATOM 701 C C . GLY B 1 56 ? 12.419 37.031 30.916 1.00 43.78 179 GLY B C 1
ATOM 702 O O . GLY B 1 56 ? 11.876 36.009 30.465 1.00 44.65 179 GLY B O 1
ATOM 703 N N . TYR B 1 57 ? 13.552 37.541 30.439 1.00 45.08 180 TYR B N 1
ATOM 704 C CA . TYR B 1 57 ? 14.305 36.868 29.386 1.00 47.74 180 TYR B CA 1
ATOM 705 C C . TYR B 1 57 ? 15.784 37.288 29.344 1.00 49.28 180 TYR B C 1
ATOM 706 O O . TYR B 1 57 ? 16.188 38.390 29.773 1.00 49.06 180 TYR B O 1
ATOM 715 N N . PHE B 1 58 ? 16.564 36.410 28.742 1.00 51.28 181 PHE B N 1
ATOM 716 C CA . PHE B 1 58 ? 17.973 36.607 28.588 1.00 53.14 181 PHE B CA 1
ATOM 717 C C . PHE B 1 58 ? 18.220 37.304 27.295 1.00 56.27 181 PHE B C 1
ATOM 718 O O . PHE B 1 58 ? 17.670 36.907 26.249 1.00 56.89 181 PHE B O 1
ATOM 726 N N . ASP B 1 59 ? 19.104 38.298 27.342 1.00 58.80 182 ASP B N 1
ATOM 727 C CA . ASP B 1 59 ? 19.557 38.937 26.119 1.00 62.80 182 ASP B CA 1
ATOM 728 C C . ASP B 1 59 ? 20.659 38.082 25.492 1.00 66.33 182 ASP B C 1
ATOM 729 O O . ASP B 1 59 ? 20.889 36.955 25.918 1.00 66.34 182 ASP B O 1
ATOM 734 N N . GLU B 1 60 ? 21.311 38.562 24.444 1.00 70.58 183 GLU B N 1
ATOM 735 C CA . GLU B 1 60 ? 22.171 37.652 23.683 1.00 74.55 183 GLU B CA 1
ATOM 736 C C . GLU B 1 60 ? 23.526 37.445 24.393 1.00 75.79 183 GLU B C 1
ATOM 737 O O . GLU B 1 60 ? 24.241 36.470 24.111 1.00 78.23 183 GLU B O 1
ATOM 743 N N . THR B 1 61 ? 23.851 38.349 25.328 1.00 74.17 184 THR B N 1
ATOM 744 C CA . THR B 1 61 ? 25.046 38.214 26.181 1.00 75.74 184 THR B CA 1
ATOM 745 C C . THR B 1 61 ? 24.723 37.554 27.533 1.00 72.13 184 THR B C 1
ATOM 746 O O . THR B 1 61 ? 25.569 37.490 28.426 1.00 73.81 184 THR B O 1
ATOM 750 N N . GLY B 1 62 ? 23.506 37.063 27.693 1.00 67.90 185 GLY B N 1
ATOM 751 C CA . GLY B 1 62 ? 23.149 36.304 28.885 1.00 65.28 185 GLY B CA 1
ATOM 752 C C . GLY B 1 62 ? 22.662 37.072 30.101 1.00 62.07 185 GLY B C 1
ATOM 753 O O . GLY B 1 62 ? 22.488 36.432 31.127 1.00 60.84 185 GLY B O 1
ATOM 754 N N . ASP B 1 63 ? 22.440 38.400 30.006 1.00 61.19 186 ASP B N 1
ATOM 755 C CA . ASP B 1 63 ? 21.848 39.197 31.108 1.00 59.03 186 ASP B CA 1
ATOM 756 C C . ASP B 1 63 ? 20.367 38.950 31.135 1.00 55.03 186 ASP B C 1
ATOM 757 O O . ASP B 1 63 ? 19.737 38.854 30.091 1.00 55.41 186 ASP B O 1
ATOM 762 N N . TRP B 1 64 ? 19.803 38.882 32.334 1.00 52.55 187 TRP B N 1
ATOM 763 C CA . TRP B 1 64 ? 18.374 38.592 32.526 1.00 49.00 187 TRP B CA 1
ATOM 764 C C . TRP B 1 64 ? 17.674 39.894 32.710 1.00 47.65 187 TRP B C 1
ATOM 765 O O . TRP B 1 64 ? 18.082 40.704 33.549 1.00 48.12 187 TRP B O 1
ATOM 776 N N . SER B 1 65 ? 16.626 40.107 31.926 1.00 46.69 188 SER B N 1
ATOM 777 C CA . SER B 1 65 ? 15.806 41.286 32.089 1.00 45.82 188 SER B CA 1
ATOM 778 C C . SER B 1 65 ? 14.465 40.843 32.596 1.00 43.37 188 SER B C 1
ATOM 779 O O . SER B 1 65 ? 13.951 39.786 32.174 1.00 42.84 188 SER B O 1
ATOM 782 N N . TRP B 1 66 ? 13.916 41.674 33.494 1.00 41.96 189 TRP B N 1
ATOM 783 C CA . TRP B 1 66 ? 12.651 41.424 34.162 1.00 39.66 189 TRP B CA 1
ATOM 784 C C . TRP B 1 66 ? 11.560 42.111 33.390 1.00 40.78 189 TRP B C 1
ATOM 785 O O . TRP B 1 66 ? 11.754 43.242 32.930 1.00 40.75 189 TRP B O 1
ATOM 796 N N . LYS B 1 67 ? 10.392 41.468 33.262 1.00 40.73 190 LYS B N 1
ATOM 797 C CA . LYS B 1 67 ? 9.296 42.108 32.518 1.00 41.83 190 LYS B CA 1
ATOM 798 C C . LYS B 1 67 ? 8.280 42.805 33.445 1.00 42.60 190 LYS B C 1
ATOM 799 O O . LYS B 1 67 ? 7.259 43.416 32.973 1.00 45.32 190 LYS B O 1
ATOM 805 N N . GLY B 1 68 ? 8.594 42.759 34.740 1.00 41.34 191 GLY B N 1
ATOM 806 C CA . GLY B 1 68 ? 7.709 43.255 35.792 1.00 41.91 191 GLY B CA 1
ATOM 807 C C . GLY B 1 68 ? 8.325 43.246 37.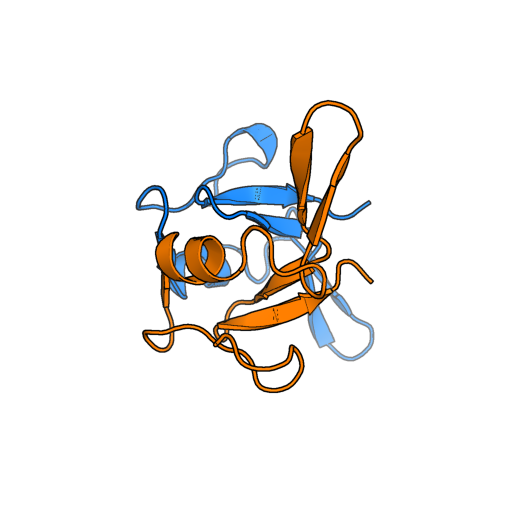178 1.00 40.56 191 GLY B C 1
ATOM 808 O O . GLY B 1 68 ? 9.528 43.263 37.291 1.00 40.44 191 GLY B O 1
ATOM 809 N N . TYR B 1 69 ? 7.499 43.223 38.225 1.00 40.49 192 TYR B N 1
ATOM 810 C CA . TYR B 1 69 ? 7.995 43.325 39.589 1.00 40.05 192 TYR B CA 1
ATOM 811 C C . TYR B 1 69 ? 6.952 43.058 40.619 1.00 40.45 192 TYR B C 1
ATOM 812 O O . TYR B 1 69 ? 5.807 43.079 40.286 1.00 43.73 192 TYR B O 1
ATOM 821 N N . PHE B 1 70 ? 7.309 42.863 41.884 1.00 39.84 193 PHE B N 1
ATOM 822 C CA . PHE B 1 70 ? 6.279 42.707 42.902 1.00 40.34 193 PHE B CA 1
ATOM 823 C C . PHE B 1 70 ? 5.860 44.064 43.420 1.00 41.55 193 PHE B C 1
ATOM 824 O O . PHE B 1 70 ? 6.679 44.944 43.585 1.00 42.90 193 PHE B O 1
ATOM 832 N N . ASP B 1 71 ? 4.589 44.230 43.698 1.00 42.91 194 ASP B N 1
ATOM 833 C CA . ASP B 1 71 ? 4.066 45.467 44.272 1.00 45.23 194 ASP B CA 1
ATOM 834 C C . ASP B 1 71 ? 3.998 45.382 45.793 1.00 46.00 194 ASP B C 1
ATOM 835 O O . ASP B 1 71 ? 4.445 44.426 46.394 1.00 45.06 194 ASP B O 1
ATOM 840 N N . GLU B 1 72 ? 3.420 46.388 46.417 1.00 59.22 195 GLU B N 1
ATOM 841 C CA . GLU B 1 72 ? 3.383 46.442 47.859 1.00 60.66 195 GLU B CA 1
ATOM 842 C C . GLU B 1 72 ? 2.709 45.232 48.505 1.00 60.66 195 GLU B C 1
ATOM 843 O O . GLU B 1 72 ? 3.080 44.850 49.637 1.00 61.42 195 GLU B O 1
ATOM 849 N N . GLN B 1 73 ? 1.714 44.649 47.815 1.00 61.20 196 GLN B N 1
ATOM 850 C CA . GLN B 1 73 ? 0.990 43.469 48.339 1.00 63.09 196 GLN B CA 1
ATOM 851 C C . GLN B 1 73 ? 1.722 42.174 48.034 1.00 60.94 196 GLN B C 1
ATOM 852 O O . GLN B 1 73 ? 1.286 41.103 48.447 1.00 63.70 196 GLN B O 1
ATOM 858 N N . GLY B 1 74 ? 2.832 42.261 47.320 1.00 56.98 197 GLY B N 1
ATOM 859 C CA . GLY B 1 74 ? 3.512 41.070 46.927 1.00 56.33 197 GLY B CA 1
ATOM 860 C C . GLY B 1 74 ? 2.910 40.415 45.698 1.00 55.79 197 GLY B C 1
ATOM 861 O O . GLY B 1 74 ? 3.154 39.248 45.473 1.00 57.27 197 GLY B O 1
ATOM 862 N N . LYS B 1 75 ? 2.172 41.159 44.875 1.00 54.40 198 LYS B N 1
ATOM 863 C CA . LYS B 1 75 ? 1.575 40.600 43.650 1.00 54.51 198 LYS B CA 1
ATOM 864 C C . LYS B 1 75 ? 2.439 40.946 42.478 1.00 50.67 198 LYS B C 1
ATOM 865 O O . LYS B 1 75 ? 2.932 42.058 42.413 1.00 50.32 198 LYS B O 1
ATOM 871 N N . TRP B 1 76 ? 2.592 40.057 41.512 1.00 48.84 199 TRP B N 1
ATOM 872 C CA . TRP B 1 76 ? 3.345 40.452 40.329 1.00 46.56 199 TRP B CA 1
ATOM 873 C C . TRP B 1 76 ? 2.623 41.555 39.517 1.00 46.25 199 TRP B C 1
ATOM 874 O O . TRP B 1 76 ? 1.428 41.525 39.386 1.00 48.61 199 TRP B O 1
ATOM 885 N N . VAL B 1 77 ? 3.323 42.542 38.992 1.00 44.65 200 VAL B N 1
ATOM 886 C CA . VAL B 1 77 ? 2.696 43.457 38.080 1.00 46.78 200 VAL B CA 1
ATOM 887 C C . VAL B 1 77 ? 3.680 43.718 36.951 1.00 46.55 200 VAL B C 1
ATOM 888 O O . VAL B 1 77 ? 4.869 43.714 37.201 1.00 46.20 200 VAL B O 1
ATOM 892 N N . TRP B 1 78 ? 3.199 43.928 35.725 1.00 47.64 201 TRP B N 1
ATOM 893 C CA . TRP B 1 78 ? 4.070 44.141 34.572 1.00 47.51 201 TRP B CA 1
ATOM 894 C C . TRP B 1 78 ? 4.522 45.579 34.531 1.00 52.49 201 TRP B C 1
ATOM 895 O O . TRP B 1 78 ? 3.884 46.457 35.130 1.00 55.72 201 TRP B O 1
ATOM 906 N N . ASN B 1 79 ? 5.619 45.831 33.829 1.00 55.52 202 ASN B N 1
ATOM 907 C CA . ASN B 1 79 ? 5.977 47.188 33.487 1.00 62.86 202 ASN B CA 1
ATOM 908 C C . ASN B 1 79 ? 5.113 47.368 32.263 1.00 68.23 202 ASN B C 1
ATOM 909 O O . ASN B 1 79 ? 5.453 46.900 31.172 1.00 68.48 202 ASN B O 1
ATOM 914 N N . GLU B 1 80 ? 3.935 47.963 32.464 1.00 74.23 203 GLU B N 1
ATOM 915 C CA . GLU B 1 80 ? 2.839 47.907 31.448 1.00 78.41 203 GLU B CA 1
ATOM 916 C C . GLU B 1 80 ? 3.288 48.527 30.127 1.00 84.07 203 GLU B C 1
ATOM 917 O O . GLU B 1 80 ? 3.973 47.853 29.343 1.00 82.30 203 GLU B O 1
#

B-factor: mean 62.51, std 21.77, range [35.38, 148.89]

Foldseek 3Di:
DDDAQVPDFDPDWQDDDPVSPVVCFPPVNFFDQDPVRHTDGQWQQDRGRHTDGDD/DADQQQPDFAPDFQDHDVVSVVVCFVVVNAWDADPVGDTDGQFDADRRGHTDGPD

Organism: Mycoplasma genitalium (strain ATCC 33530 / DSM 19775 / NCTC 10195 / G37) (NCBI:txid243273)

InterPro domains:
  IPR001623 DnaJ domain [PF00226] (7-68)
  IPR001623 DnaJ domain [PR00625] (9-27)
  IPR001623 DnaJ domain [PR00625] (27-42)
  IPR001623 DnaJ domain [PR00625] (43-63)
  IPR001623 DnaJ domain [PR00625] (63-82)
  IPR001623 DnaJ domain [PS50076] (7-71)
  IPR001623 DnaJ domain [SM00271] (6-63)
  IPR001623 DnaJ domain [cd06257] (7-60)
  IPR002939 Chaperone DnaJ, C-terminal [PF01556] (403-536)
  IPR018253 DnaJ domain, conserved site [PS00636] (48-67)
  IPR022466 Enriched in aromatic and glycine residues box [PF16713] (168-200)
  IPR022466 Enriched in aromatic and glycine residues box [TIGR03834] (173-200)
  IPR036869 Chaperone J-domain superfamily [G3DSA:1.10.287.110] (3-108)
  IPR036869 Chaperone J-domain superfamily [SSF46565] (4-92)
  IPR038145 EAGR domain superfamily [G3DSA:3.30.70.3600] (149-212)

Solvent-accessible surface area: 7279 Å² total; per-residue (Å²): 235,43,129,74,31,122,105,21,127,6,189,71,111,20,46,13,41,44,81,20,10,94,60,1,59,42,24,95,90,0,0,112,122,50,176,113,50,79,43,30,64,88,0,31,6,26,35,106,0,85,6,37,90,73,207,213,33,130,66,23,124,99,16,117,13,177,68,123,40,51,15,42,28,64,18,7,103,67,2,71,41,25,100,95,0,0,107,110,60,183,109,47,91,44,41,60,76,1,26,6,31,43,114,1,86,18,44,109,66,199

Radius of gyration: 14.27 Å; Cα contacts (8 Å, |Δi|>4): 174; chains: 2; bounding box: 35×39×32 Å

CATH classification: 3.30.70.3600

Sequence (110 aa):
QNKDPDELRSKVPGEVTASDWEALVGDTRYGYFDETGDWSWKGYFDEQGKWVWNEQNKDPDELRSKVPGEVTASDWEALVGDTRYGYFDETGDWSWKGYFDEQGKWVWNE